Protein AF-A0A2U3PFM0-F1 (afdb_monomer_lite)

Organism: NCBI:txid1841861

Structure (mmCIF, N/CA/C/O backbone):
data_AF-A0A2U3PFM0-F1
#
_entry.id   AF-A0A2U3PFM0-F1
#
loop_
_atom_site.group_PDB
_atom_site.id
_atom_site.type_symbol
_atom_site.label_atom_id
_atom_site.label_alt_id
_atom_site.label_comp_id
_atom_site.label_asym_id
_atom_site.label_entity_id
_atom_site.label_seq_id
_atom_site.pdbx_PDB_ins_code
_atom_site.Cartn_x
_atom_site.Cartn_y
_atom_site.Cartn_z
_atom_site.occupancy
_atom_site.B_iso_or_equiv
_atom_site.auth_seq_id
_atom_site.auth_comp_id
_atom_site.auth_asym_id
_atom_site.auth_atom_id
_atom_site.pdbx_PDB_model_num
ATOM 1 N N . MET A 1 1 ? 4.597 7.453 -6.863 1.00 74.31 1 MET A N 1
ATOM 2 C CA . MET A 1 1 ? 4.413 6.488 -5.748 1.00 74.31 1 MET A CA 1
ATOM 3 C C . MET A 1 1 ? 4.092 7.192 -4.440 1.00 74.31 1 MET A C 1
ATOM 5 O O . MET A 1 1 ? 2.942 7.196 -4.016 1.00 74.31 1 MET A O 1
ATOM 9 N N . THR A 1 2 ? 5.063 7.872 -3.825 1.00 82.25 2 THR A N 1
ATOM 10 C CA . THR A 1 2 ? 4.897 8.563 -2.530 1.00 82.25 2 THR A CA 1
ATOM 11 C C . THR A 1 2 ? 3.803 9.625 -2.530 1.00 82.25 2 THR A C 1
ATOM 13 O O . THR A 1 2 ? 3.043 9.711 -1.571 1.00 82.25 2 THR A O 1
ATOM 16 N N . ARG A 1 3 ? 3.678 10.399 -3.616 1.00 86.69 3 ARG A N 1
ATOM 17 C CA . ARG A 1 3 ? 2.617 11.405 -3.771 1.00 86.69 3 ARG A CA 1
ATOM 18 C C . ARG A 1 3 ? 1.218 10.783 -3.698 1.00 86.69 3 ARG A C 1
ATOM 20 O O . ARG A 1 3 ? 0.453 11.156 -2.822 1.00 86.69 3 ARG A O 1
ATOM 27 N N . HIS A 1 4 ? 0.920 9.801 -4.548 1.00 85.31 4 HIS A N 1
ATOM 28 C CA . HIS A 1 4 ? -0.387 9.133 -4.577 1.00 85.31 4 HIS A CA 1
ATOM 29 C C . HIS A 1 4 ? -0.722 8.437 -3.247 1.00 85.31 4 HIS A C 1
ATOM 31 O O . HIS A 1 4 ? -1.854 8.484 -2.777 1.00 85.31 4 HIS A O 1
ATOM 37 N N . CYS A 1 5 ? 0.277 7.829 -2.597 1.00 87.12 5 CYS A N 1
ATOM 38 C CA . CYS A 1 5 ? 0.111 7.228 -1.270 1.00 87.12 5 CYS A CA 1
ATOM 39 C C . CYS A 1 5 ? -0.263 8.281 -0.213 1.00 87.12 5 CYS A C 1
ATOM 41 O O . CYS A 1 5 ? -1.133 8.050 0.625 1.00 87.12 5 CYS A O 1
ATOM 43 N N . ARG A 1 6 ? 0.363 9.463 -0.273 1.00 90.56 6 ARG A N 1
ATOM 44 C CA . ARG A 1 6 ? 0.062 10.584 0.624 1.00 90.56 6 ARG A CA 1
ATOM 45 C C . ARG A 1 6 ? -1.336 11.141 0.379 1.00 90.56 6 ARG A C 1
ATOM 47 O O . ARG A 1 6 ? -2.074 11.326 1.336 1.00 90.56 6 ARG A O 1
ATOM 54 N N . GLU A 1 7 ? -1.721 11.320 -0.881 1.00 91.62 7 GLU A N 1
ATOM 55 C CA . GLU A 1 7 ? -3.076 11.741 -1.261 1.00 91.62 7 GLU A CA 1
ATOM 56 C C . GLU A 1 7 ? -4.136 10.755 -0.737 1.00 91.62 7 GLU A C 1
ATOM 58 O O . GLU A 1 7 ? -5.183 11.165 -0.239 1.00 91.62 7 GLU A O 1
ATOM 63 N N . ALA A 1 8 ? -3.852 9.447 -0.775 1.00 90.88 8 ALA A N 1
ATOM 64 C CA . ALA A 1 8 ? -4.723 8.444 -0.169 1.00 90.88 8 ALA A CA 1
ATOM 65 C C . ALA A 1 8 ? -4.810 8.612 1.359 1.00 90.88 8 ALA A C 1
ATOM 67 O O . ALA A 1 8 ? -5.915 8.640 1.902 1.00 90.88 8 ALA A O 1
ATOM 68 N N . LEU A 1 9 ? -3.673 8.778 2.047 1.00 92.50 9 LEU A N 1
ATOM 69 C CA . LEU A 1 9 ? -3.625 9.009 3.495 1.00 92.50 9 LEU A CA 1
ATOM 70 C C . LEU A 1 9 ? -4.414 10.259 3.923 1.00 92.50 9 LEU A C 1
ATOM 72 O O . LEU A 1 9 ? -5.107 10.213 4.938 1.00 92.50 9 LEU A O 1
ATOM 76 N N . GLU A 1 10 ? -4.321 11.345 3.157 1.00 92.56 10 GLU A N 1
ATOM 77 C CA . GLU A 1 10 ? -4.955 12.642 3.441 1.00 92.56 10 GLU A CA 1
ATOM 78 C C . GLU A 1 10 ? -6.456 12.679 3.110 1.00 92.56 10 GLU A C 1
ATOM 80 O O . GLU A 1 10 ? -7.150 13.600 3.529 1.00 92.56 10 GLU A O 1
ATOM 85 N N . SER A 1 11 ? -6.977 11.685 2.388 1.00 93.69 11 SER A N 1
ATOM 86 C CA . SER A 1 11 ? -8.405 11.612 2.065 1.00 93.69 11 SER A CA 1
ATOM 87 C C . SER A 1 11 ? -9.281 11.242 3.274 1.00 93.69 11 SER A C 1
ATOM 89 O O . SER A 1 11 ? -8.824 10.604 4.223 1.00 93.69 11 SER A O 1
ATOM 91 N N . ASP A 1 12 ? -10.579 11.543 3.196 1.00 93.75 12 ASP A N 1
ATOM 92 C CA . ASP A 1 12 ? -11.582 11.125 4.195 1.00 93.75 12 ASP A CA 1
ATOM 93 C C . ASP A 1 12 ? -12.084 9.680 3.990 1.00 93.75 12 ASP A C 1
ATOM 95 O O . ASP A 1 12 ? -13.063 9.249 4.602 1.00 93.75 12 ASP A O 1
ATOM 99 N N . ALA A 1 13 ? -11.451 8.911 3.099 1.00 95.38 13 ALA A N 1
ATOM 100 C CA . ALA A 1 13 ? -11.860 7.541 2.816 1.00 95.38 13 ALA A CA 1
ATOM 101 C C . ALA A 1 13 ? -11.580 6.597 4.006 1.00 95.38 13 ALA A C 1
ATOM 103 O O . ALA A 1 13 ? -10.656 6.830 4.786 1.00 95.38 13 ALA A O 1
ATOM 104 N N . PRO A 1 14 ? -12.311 5.479 4.140 1.00 95.56 14 PRO A N 1
ATOM 105 C CA . PRO A 1 14 ? -11.949 4.426 5.085 1.00 95.56 14 PRO A CA 1
ATOM 106 C C . PRO A 1 14 ? -10.544 3.854 4.808 1.00 95.56 14 PRO A C 1
ATOM 108 O O . PRO A 1 14 ? -10.063 3.869 3.674 1.00 95.56 14 PRO A O 1
ATOM 111 N N . ALA A 1 15 ? -9.860 3.355 5.843 1.00 96.56 15 ALA A N 1
ATOM 112 C CA . ALA A 1 15 ? -8.451 2.954 5.745 1.00 96.56 15 ALA A CA 1
ATOM 113 C C . ALA A 1 15 ? -8.183 1.818 4.740 1.00 96.56 15 ALA A C 1
ATOM 115 O O . ALA A 1 15 ? -7.121 1.781 4.120 1.00 96.56 15 ALA A O 1
ATOM 116 N N . ASP A 1 16 ? -9.141 0.916 4.538 1.00 96.69 16 ASP A N 1
ATOM 117 C CA . ASP A 1 16 ? -9.071 -0.144 3.530 1.00 96.69 16 ASP A CA 1
ATOM 118 C C . ASP A 1 16 ? -9.083 0.418 2.106 1.00 96.69 16 ASP A C 1
ATOM 120 O O . ASP A 1 16 ? -8.289 -0.000 1.265 1.00 96.69 16 ASP A O 1
ATOM 124 N N . GLU A 1 17 ? -9.911 1.426 1.852 1.00 96.44 17 GLU A N 1
ATOM 125 C CA . GLU A 1 17 ? -9.946 2.150 0.587 1.00 96.44 17 GLU A CA 1
ATOM 126 C C . GLU A 1 17 ? -8.671 2.979 0.369 1.00 96.44 17 GLU A C 1
ATOM 128 O O . GLU A 1 17 ? -8.114 2.974 -0.733 1.00 96.44 17 GLU A O 1
ATOM 133 N N . LYS A 1 18 ? -8.153 3.638 1.416 1.00 96.75 18 LYS A N 1
ATOM 134 C CA . LYS A 1 18 ? -6.852 4.332 1.360 1.00 96.75 18 LYS A CA 1
ATOM 135 C C . LYS A 1 18 ? -5.730 3.369 0.982 1.00 96.75 18 LYS A C 1
ATOM 137 O O . LYS A 1 18 ? -4.940 3.660 0.083 1.00 96.75 18 LYS A O 1
ATOM 142 N N . LEU A 1 19 ? -5.680 2.211 1.642 1.00 96.31 19 LEU A N 1
ATOM 143 C CA . LEU A 1 19 ? -4.671 1.192 1.389 1.00 96.31 19 LEU A CA 1
ATOM 144 C C . LEU A 1 19 ? -4.795 0.657 -0.038 1.00 96.31 19 LEU A C 1
ATOM 146 O O . LEU A 1 19 ? -3.806 0.634 -0.763 1.00 96.31 19 LEU A O 1
ATOM 150 N N . ARG A 1 20 ? -6.009 0.321 -0.487 1.00 95.62 20 ARG A N 1
ATOM 151 C CA . ARG A 1 20 ? -6.268 -0.130 -1.861 1.00 95.62 20 ARG A CA 1
ATOM 152 C C . ARG A 1 20 ? -5.718 0.850 -2.899 1.00 95.62 20 ARG A C 1
ATOM 154 O O . ARG A 1 20 ? -5.003 0.431 -3.807 1.00 95.62 20 ARG A O 1
ATOM 161 N N . ARG A 1 21 ? -6.000 2.150 -2.739 1.00 93.81 21 ARG A N 1
ATOM 162 C CA . ARG A 1 21 ? -5.494 3.212 -3.628 1.00 93.81 21 ARG A CA 1
ATOM 163 C C . ARG A 1 21 ? -3.973 3.310 -3.599 1.00 93.81 21 ARG A C 1
ATOM 165 O O . ARG A 1 21 ? -3.356 3.422 -4.651 1.00 93.81 21 ARG A O 1
ATOM 172 N N . ALA A 1 22 ? -3.361 3.230 -2.418 1.00 94.06 22 ALA A N 1
ATOM 173 C CA . ALA A 1 22 ? -1.908 3.275 -2.278 1.00 94.06 22 ALA A CA 1
ATOM 174 C C . ALA A 1 22 ? -1.202 2.100 -2.986 1.00 94.06 22 ALA A C 1
ATOM 176 O O . ALA A 1 22 ? -0.130 2.294 -3.565 1.00 94.06 22 ALA A O 1
ATOM 177 N N . LEU A 1 23 ? -1.800 0.902 -2.961 1.00 93.50 23 LEU A N 1
ATOM 178 C CA . LEU A 1 23 ? -1.272 -0.286 -3.645 1.00 93.50 23 LEU A CA 1
ATOM 179 C C . LEU A 1 23 ? -1.478 -0.218 -5.163 1.00 93.50 23 LEU A C 1
ATOM 181 O O . LEU A 1 23 ? -0.556 -0.509 -5.920 1.00 93.50 23 LEU A O 1
ATOM 185 N N . GLN A 1 24 ? -2.649 0.224 -5.626 1.00 90.75 24 GLN A N 1
ATOM 186 C CA . GLN A 1 24 ? -2.895 0.408 -7.060 1.00 90.75 24 GLN A CA 1
ATOM 187 C C . GLN A 1 24 ? -1.991 1.488 -7.659 1.00 90.75 24 GLN A C 1
ATOM 189 O O . GLN A 1 24 ? -1.392 1.269 -8.708 1.00 90.75 24 GLN A O 1
ATOM 194 N N . ALA A 1 25 ? -1.791 2.602 -6.952 1.00 89.38 25 ALA A N 1
ATOM 195 C CA . ALA A 1 25 ? -0.901 3.662 -7.405 1.00 89.38 25 ALA A CA 1
ATOM 196 C C . ALA A 1 25 ? 0.549 3.181 -7.580 1.00 89.38 25 ALA A C 1
ATOM 198 O O . ALA A 1 25 ? 1.215 3.576 -8.531 1.00 89.38 25 ALA A O 1
ATOM 199 N N . PHE A 1 26 ? 1.036 2.293 -6.702 1.00 89.06 26 PHE A N 1
ATOM 200 C CA . PHE A 1 26 ? 2.358 1.672 -6.853 1.00 89.06 26 PHE A CA 1
ATOM 201 C C . PHE A 1 26 ? 2.488 0.969 -8.212 1.00 89.06 26 PHE A C 1
ATOM 203 O O . PHE A 1 26 ? 3.500 1.102 -8.898 1.00 89.06 26 PHE A O 1
ATOM 210 N N . ILE A 1 27 ? 1.450 0.234 -8.602 1.00 90.44 27 ILE A N 1
ATOM 211 C CA . ILE A 1 27 ? 1.403 -0.548 -9.838 1.00 90.44 27 ILE A CA 1
ATOM 212 C C . ILE A 1 27 ? 1.264 0.357 -11.065 1.00 90.44 27 ILE A C 1
ATOM 214 O O . ILE A 1 27 ? 1.938 0.134 -12.068 1.00 90.44 27 ILE A O 1
ATOM 218 N N . GLU A 1 28 ? 0.445 1.404 -10.987 1.00 87.62 28 GLU A N 1
ATOM 219 C CA . GLU A 1 28 ? 0.320 2.418 -12.042 1.00 87.62 28 GLU A CA 1
ATOM 220 C C . GLU A 1 28 ? 1.644 3.143 -12.302 1.00 87.62 28 GLU A C 1
ATOM 222 O O . GLU A 1 28 ? 2.025 3.362 -13.455 1.00 87.62 28 GLU A O 1
ATOM 227 N N . ASP A 1 29 ? 2.384 3.466 -11.241 1.00 85.00 29 ASP A N 1
ATOM 228 C CA . ASP A 1 29 ? 3.708 4.069 -11.363 1.00 85.00 29 ASP A CA 1
ATOM 229 C C . ASP A 1 29 ? 4.698 3.107 -12.040 1.00 85.00 29 ASP A C 1
ATOM 231 O O . ASP A 1 29 ? 5.490 3.537 -12.873 1.00 85.00 29 ASP A O 1
ATOM 235 N N . LEU A 1 30 ? 4.615 1.803 -11.760 1.00 83.75 30 LEU A N 1
ATOM 236 C CA . LEU A 1 30 ? 5.395 0.764 -12.448 1.00 83.75 30 LEU A CA 1
ATOM 237 C C . LEU A 1 30 ? 5.065 0.639 -13.939 1.00 83.75 30 LEU A C 1
ATOM 239 O O . LEU A 1 30 ? 5.957 0.368 -14.740 1.00 83.75 30 LEU A O 1
ATOM 243 N N . ILE A 1 31 ? 3.795 0.820 -14.310 1.00 85.81 31 ILE A N 1
ATOM 244 C CA . ILE A 1 31 ? 3.354 0.831 -15.711 1.00 85.81 31 ILE A CA 1
ATOM 245 C C . ILE A 1 31 ? 3.892 2.076 -16.427 1.00 85.81 31 ILE A C 1
ATOM 247 O O . ILE A 1 31 ? 4.353 1.983 -17.563 1.00 85.81 31 ILE A O 1
ATOM 251 N N . THR A 1 32 ? 3.824 3.231 -15.764 1.00 85.00 32 THR A N 1
ATOM 252 C CA . THR A 1 32 ? 4.195 4.533 -16.343 1.00 85.00 32 THR A CA 1
ATOM 253 C C . THR A 1 32 ? 5.710 4.714 -16.433 1.00 85.00 32 THR A C 1
ATOM 255 O O . THR A 1 32 ? 6.199 5.338 -17.371 1.00 85.00 32 THR A O 1
ATOM 258 N N . HIS A 1 33 ? 6.442 4.141 -15.477 1.00 82.75 33 HIS A N 1
ATOM 259 C CA . HIS A 1 33 ? 7.887 4.268 -15.331 1.00 82.75 33 HIS A CA 1
ATOM 260 C C . HIS A 1 33 ? 8.554 2.887 -15.265 1.00 82.75 33 HIS A C 1
ATOM 262 O O . HIS A 1 33 ? 9.028 2.471 -14.201 1.00 82.75 33 HIS A O 1
ATOM 268 N N . PRO A 1 34 ? 8.610 2.136 -16.378 1.00 74.69 34 PRO A N 1
ATOM 269 C CA . PRO A 1 34 ? 9.226 0.811 -16.400 1.00 74.69 34 PRO A CA 1
ATOM 270 C C . PRO A 1 34 ? 10.711 0.836 -15.997 1.00 74.69 34 PRO A C 1
ATOM 272 O O . PRO A 1 34 ? 11.228 -0.164 -15.513 1.00 74.69 34 PRO A O 1
ATOM 275 N N . GLU A 1 35 ? 11.405 1.969 -16.112 1.00 75.62 35 GLU A N 1
ATOM 276 C CA . GLU A 1 35 ? 12.765 2.173 -15.601 1.00 75.62 35 GLU A CA 1
ATOM 277 C C . GLU A 1 35 ? 12.888 1.985 -14.076 1.00 75.62 35 GLU A C 1
ATOM 279 O O . GLU A 1 35 ? 13.955 1.617 -13.579 1.00 75.62 35 GLU A O 1
ATOM 284 N N . VAL A 1 36 ? 11.795 2.156 -13.323 1.00 73.38 36 VAL A N 1
ATOM 285 C CA . VAL A 1 36 ? 11.754 1.949 -11.865 1.00 73.38 36 VAL A CA 1
ATOM 286 C C . VAL A 1 36 ? 11.960 0.476 -11.500 1.00 73.38 36 VAL A C 1
ATOM 288 O O . VAL A 1 36 ? 12.575 0.172 -10.479 1.00 73.38 36 VAL A O 1
ATOM 291 N N . VAL A 1 37 ? 11.553 -0.449 -12.374 1.00 69.00 37 VAL A N 1
ATOM 292 C CA . VAL A 1 37 ? 11.851 -1.891 -12.273 1.00 69.00 37 VAL A CA 1
ATOM 293 C C . VAL A 1 37 ? 13.362 -2.122 -12.162 1.00 69.00 37 VAL A C 1
ATOM 295 O O . VAL A 1 37 ? 13.811 -2.913 -11.332 1.00 69.00 37 VAL A O 1
ATOM 298 N N . LEU A 1 38 ? 14.144 -1.392 -12.963 1.00 67.31 38 LEU A N 1
ATOM 299 C CA . LEU A 1 38 ? 15.604 -1.480 -12.990 1.00 67.31 38 LEU A CA 1
ATOM 300 C C . LEU A 1 38 ? 16.231 -0.861 -11.727 1.00 67.31 38 LEU A C 1
ATOM 302 O O . LEU A 1 38 ? 17.186 -1.401 -11.166 1.00 67.31 38 LEU A O 1
ATOM 306 N N . LEU A 1 39 ? 15.657 0.242 -11.234 1.00 70.44 39 LEU A N 1
ATOM 307 C CA . LEU A 1 39 ? 16.064 0.859 -9.966 1.00 70.44 39 LEU A CA 1
ATOM 308 C C . LEU A 1 39 ? 15.852 -0.096 -8.779 1.00 70.44 39 LEU A C 1
ATOM 310 O O . LEU A 1 39 ? 16.695 -0.154 -7.885 1.00 70.44 39 LEU A O 1
ATOM 314 N N . PHE A 1 40 ? 14.777 -0.894 -8.774 1.00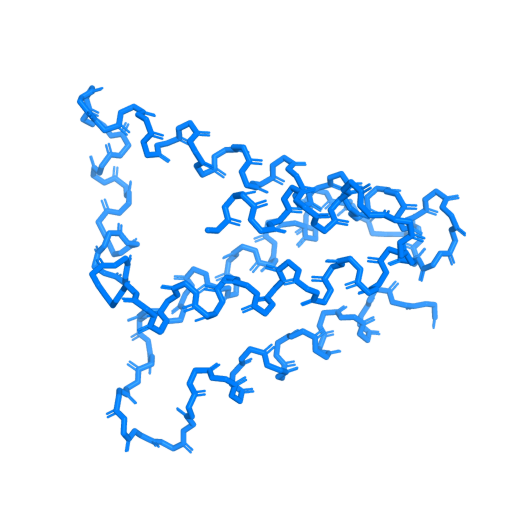 70.75 40 PHE A N 1
ATOM 315 C CA . PHE A 1 40 ? 14.554 -1.890 -7.723 1.00 70.75 40 PHE A CA 1
ATOM 316 C C . PHE A 1 40 ? 15.613 -2.994 -7.716 1.00 70.75 40 PHE A C 1
ATOM 318 O O . PHE A 1 40 ? 16.083 -3.362 -6.632 1.00 70.75 40 PHE A O 1
ATOM 325 N N . SER A 1 41 ? 16.035 -3.486 -8.887 1.00 69.88 41 SER A N 1
ATOM 326 C CA . SER A 1 41 ? 17.100 -4.496 -8.963 1.00 69.88 41 SER A CA 1
ATOM 327 C C . SER A 1 41 ? 18.440 -3.999 -8.418 1.00 69.88 41 SER A C 1
ATOM 329 O O . SER A 1 41 ? 19.173 -4.790 -7.828 1.00 69.88 41 SER A O 1
ATOM 331 N N . GLU A 1 42 ? 18.713 -2.697 -8.540 1.00 75.75 42 GLU A N 1
ATOM 332 C CA . GLU A 1 42 ? 19.966 -2.047 -8.123 1.00 75.75 42 GLU A CA 1
ATOM 333 C C . GLU A 1 42 ? 19.854 -1.309 -6.773 1.00 75.75 42 GLU A C 1
ATOM 335 O O . GLU A 1 42 ? 20.791 -0.644 -6.332 1.00 75.75 42 GLU A O 1
ATOM 340 N N . SER A 1 43 ? 18.717 -1.426 -6.083 1.00 72.62 43 SER A N 1
ATOM 341 C CA . SER A 1 43 ? 18.380 -0.649 -4.875 1.00 72.62 43 SER A CA 1
ATOM 342 C C . SER A 1 43 ? 19.443 -0.687 -3.769 1.00 72.62 43 SER A C 1
ATOM 344 O O . SER A 1 43 ? 19.691 0.327 -3.117 1.00 72.62 43 SER A O 1
ATOM 346 N N . HIS A 1 44 ? 20.114 -1.827 -3.586 1.00 71.19 44 HIS A N 1
ATOM 347 C CA . HIS A 1 44 ? 21.185 -1.981 -2.597 1.00 71.19 44 HIS A CA 1
ATOM 348 C C . HIS A 1 44 ? 22.437 -1.171 -2.960 1.00 71.19 44 HIS A C 1
ATOM 350 O O . HIS A 1 44 ? 23.091 -0.628 -2.073 1.00 71.19 44 HIS A O 1
ATOM 356 N N . TYR A 1 45 ? 22.754 -1.058 -4.251 1.00 73.31 45 TYR A N 1
ATOM 357 C CA . TYR A 1 45 ? 23.872 -0.250 -4.732 1.00 73.31 45 TYR A CA 1
ATOM 358 C C . TYR A 1 45 ? 23.528 1.239 -4.704 1.00 73.31 45 TYR A C 1
ATOM 360 O O . TYR A 1 45 ? 24.354 2.047 -4.285 1.00 73.31 45 TYR A O 1
ATOM 368 N N . LEU A 1 46 ? 22.292 1.602 -5.061 1.00 74.38 46 LEU A N 1
ATOM 369 C CA . LEU A 1 46 ? 21.814 2.987 -5.022 1.00 74.38 46 LEU A CA 1
ATOM 370 C C . LEU A 1 46 ? 21.861 3.578 -3.611 1.00 74.38 46 LEU A C 1
ATOM 372 O O . LEU A 1 46 ? 22.280 4.718 -3.447 1.00 74.38 46 LEU A O 1
ATOM 376 N N . ALA A 1 47 ? 21.508 2.800 -2.584 1.00 76.00 47 ALA A N 1
ATOM 377 C CA . ALA A 1 47 ? 21.535 3.263 -1.196 1.00 76.00 47 ALA A CA 1
ATOM 378 C C . ALA A 1 47 ? 22.939 3.669 -0.700 1.00 76.00 47 ALA A C 1
ATOM 380 O O . ALA A 1 47 ? 23.052 4.421 0.266 1.00 76.00 47 ALA A O 1
ATOM 381 N N . ALA A 1 48 ? 24.005 3.194 -1.352 1.00 79.56 48 ALA A N 1
ATOM 382 C CA . ALA A 1 48 ? 25.385 3.539 -1.018 1.00 79.56 48 ALA A CA 1
ATOM 383 C C . ALA A 1 48 ? 25.907 4.784 -1.764 1.00 79.56 48 ALA A C 1
ATOM 385 O O . ALA A 1 48 ? 26.99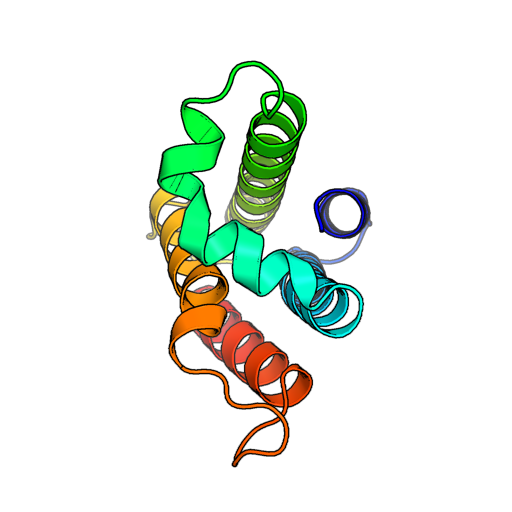8 5.264 -1.455 1.00 79.56 48 ALA A O 1
ATOM 386 N N . ILE A 1 49 ? 25.158 5.309 -2.741 1.00 83.12 49 ILE A N 1
ATOM 387 C CA . ILE A 1 49 ? 25.561 6.450 -3.570 1.00 83.12 49 ILE A CA 1
ATOM 388 C C . ILE A 1 49 ? 25.007 7.740 -2.944 1.00 83.12 49 ILE A C 1
ATOM 390 O O . ILE A 1 49 ? 23.788 7.912 -2.907 1.00 83.12 49 ILE A O 1
ATOM 394 N N . PRO A 1 50 ? 25.851 8.695 -2.506 1.00 83.56 50 PRO A N 1
ATOM 395 C CA . PRO A 1 50 ? 25.383 9.932 -1.874 1.00 83.56 50 PRO A CA 1
ATOM 396 C C . PRO A 1 50 ? 24.406 10.743 -2.736 1.00 83.56 50 PRO A C 1
ATOM 398 O O . PRO A 1 50 ? 23.465 11.332 -2.221 1.00 83.56 50 PRO A O 1
ATOM 401 N N . GLN A 1 51 ? 24.597 10.740 -4.057 1.00 83.94 51 GLN A N 1
ATOM 402 C CA . GLN A 1 51 ? 23.751 11.443 -5.026 1.00 83.94 51 GLN A CA 1
ATOM 403 C C . GLN A 1 51 ? 22.358 10.812 -5.192 1.00 83.94 51 GLN A C 1
ATOM 405 O O . GLN A 1 51 ? 21.476 11.438 -5.770 1.00 83.94 51 GLN A O 1
ATOM 410 N N . ALA A 1 52 ? 22.149 9.587 -4.703 1.00 81.44 52 ALA A N 1
ATOM 411 C CA . ALA A 1 52 ? 20.856 8.908 -4.714 1.00 81.44 52 ALA A CA 1
ATOM 412 C C . ALA A 1 52 ? 20.065 9.120 -3.407 1.00 81.44 52 ALA A C 1
ATOM 414 O O . ALA A 1 52 ? 19.040 8.464 -3.202 1.00 81.44 52 ALA A O 1
ATOM 415 N N . SER A 1 53 ? 20.508 10.033 -2.528 1.00 84.25 53 SER A N 1
ATOM 416 C CA . SER A 1 53 ? 19.852 10.331 -1.246 1.00 84.25 53 SER A CA 1
ATOM 417 C C . SER A 1 53 ? 18.360 10.605 -1.400 1.00 84.25 53 SER A C 1
ATOM 419 O O . SER A 1 53 ? 17.558 10.090 -0.626 1.00 84.25 53 SER A O 1
ATOM 421 N N . ASP A 1 54 ? 17.976 11.341 -2.442 1.00 85.31 54 ASP A N 1
ATOM 422 C CA . ASP A 1 54 ? 16.588 11.736 -2.674 1.00 85.31 54 ASP A CA 1
ATOM 423 C C . ASP A 1 54 ? 15.693 10.529 -2.987 1.00 85.31 54 ASP A C 1
ATOM 425 O O . ASP A 1 54 ? 14.542 10.475 -2.551 1.00 85.31 54 ASP A O 1
ATOM 429 N N . ILE A 1 55 ? 16.232 9.516 -3.676 1.00 82.00 55 ILE A N 1
ATOM 430 C CA . ILE A 1 55 ? 15.526 8.261 -3.972 1.00 82.00 55 ILE A CA 1
ATOM 431 C C . ILE A 1 55 ? 15.267 7.500 -2.670 1.00 82.00 55 ILE A C 1
ATOM 433 O O . ILE A 1 55 ? 14.144 7.054 -2.425 1.00 82.00 55 ILE A O 1
ATOM 437 N N . VAL A 1 56 ? 16.287 7.391 -1.814 1.00 82.94 56 VAL A N 1
ATOM 438 C CA . VAL A 1 56 ? 16.187 6.717 -0.511 1.00 82.94 56 VAL A CA 1
ATOM 439 C C . VAL A 1 56 ? 15.192 7.440 0.395 1.00 82.94 56 VAL A C 1
ATOM 441 O O . VAL A 1 56 ? 14.308 6.805 0.968 1.00 82.94 56 VAL A O 1
ATOM 444 N N . THR A 1 57 ? 15.279 8.769 0.488 1.00 87.94 57 THR A N 1
ATOM 445 C CA . THR 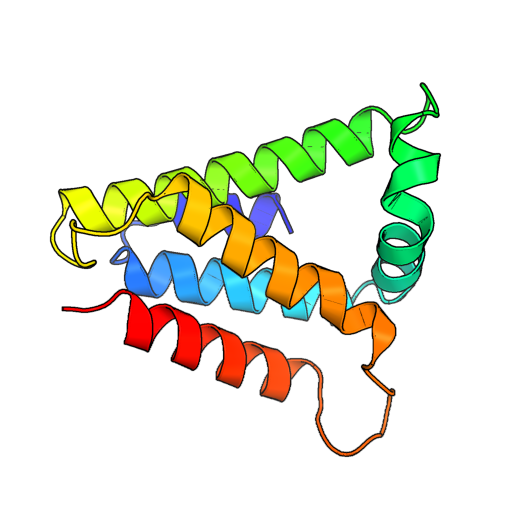A 1 57 ? 14.345 9.588 1.272 1.00 87.94 57 THR A CA 1
ATOM 446 C C . THR A 1 57 ? 12.914 9.458 0.759 1.00 87.94 57 THR A C 1
ATOM 448 O O . THR A 1 57 ? 11.982 9.331 1.554 1.00 87.94 57 THR A O 1
ATOM 451 N N . ASN A 1 58 ? 12.713 9.443 -0.559 1.00 87.50 58 ASN A N 1
ATOM 452 C CA . ASN A 1 58 ? 11.387 9.271 -1.141 1.00 87.50 58 ASN A CA 1
ATOM 453 C C . ASN A 1 58 ? 10.803 7.871 -0.869 1.00 87.50 58 ASN A C 1
ATOM 455 O O . ASN A 1 58 ? 9.606 7.759 -0.594 1.00 87.50 58 ASN A O 1
ATOM 459 N N . ALA A 1 59 ? 11.629 6.821 -0.906 1.00 84.69 59 ALA A N 1
ATOM 460 C CA . ALA A 1 59 ? 11.218 5.457 -0.569 1.00 84.69 59 ALA A CA 1
ATOM 461 C C . ALA A 1 59 ? 10.868 5.306 0.923 1.00 84.69 59 ALA A C 1
ATOM 463 O O . ALA A 1 59 ? 9.845 4.709 1.260 1.00 84.69 59 ALA A O 1
ATOM 464 N N . ASP A 1 60 ? 11.664 5.901 1.817 1.00 89.19 60 ASP A N 1
ATOM 465 C CA . ASP A 1 60 ? 11.375 5.948 3.257 1.00 89.19 60 ASP A CA 1
ATOM 466 C C . ASP A 1 60 ? 10.058 6.689 3.541 1.00 89.19 60 ASP A C 1
ATOM 468 O O . ASP A 1 60 ? 9.217 6.212 4.306 1.00 89.19 60 ASP A O 1
ATOM 472 N N . ALA A 1 61 ? 9.821 7.813 2.857 1.00 91.88 61 ALA A N 1
ATOM 473 C CA . ALA A 1 61 ? 8.561 8.539 2.955 1.00 91.88 61 ALA A CA 1
ATOM 474 C C . ALA A 1 61 ? 7.363 7.684 2.505 1.00 91.88 61 ALA A C 1
ATOM 476 O O . ALA A 1 61 ? 6.343 7.685 3.189 1.00 91.88 61 ALA A O 1
ATOM 477 N N . TYR A 1 62 ? 7.486 6.914 1.416 1.00 90.94 62 TYR A N 1
ATOM 478 C CA . TYR A 1 62 ? 6.433 5.986 0.984 1.00 90.94 62 TYR A CA 1
ATOM 479 C C . TYR A 1 62 ? 6.126 4.931 2.054 1.00 90.94 62 TYR A C 1
ATOM 481 O O . TYR A 1 62 ? 4.961 4.739 2.404 1.00 90.94 62 TYR A O 1
ATOM 489 N N . GLY A 1 63 ? 7.161 4.291 2.613 1.00 93.44 63 GLY A N 1
ATOM 490 C CA . GLY A 1 63 ? 7.003 3.290 3.673 1.00 93.44 63 GLY A CA 1
ATOM 491 C C . GLY A 1 63 ? 6.329 3.858 4.925 1.00 93.44 63 GLY A C 1
ATOM 492 O O . GLY A 1 63 ? 5.412 3.242 5.466 1.00 93.44 63 GLY A O 1
ATOM 493 N N . LYS A 1 64 ? 6.714 5.070 5.345 1.00 95.69 64 LYS A N 1
ATOM 494 C CA . LYS A 1 64 ? 6.086 5.783 6.471 1.00 95.69 64 LYS A CA 1
ATOM 495 C C . LYS A 1 64 ? 4.620 6.118 6.210 1.00 95.69 64 LYS A C 1
ATOM 497 O O . LYS A 1 64 ? 3.792 5.954 7.101 1.00 95.69 64 LYS A O 1
ATOM 502 N N . THR A 1 65 ? 4.281 6.565 5.001 1.00 95.81 65 THR A N 1
ATOM 503 C CA . THR A 1 65 ? 2.887 6.836 4.628 1.00 95.81 65 THR A CA 1
ATOM 504 C C . THR A 1 65 ? 2.051 5.557 4.637 1.00 95.81 65 THR A C 1
ATOM 506 O O . THR A 1 65 ? 0.950 5.557 5.180 1.00 95.81 65 THR A O 1
ATOM 509 N N . LEU A 1 66 ? 2.584 4.454 4.105 1.00 96.38 66 LEU A N 1
ATOM 510 C CA . LEU A 1 66 ? 1.904 3.160 4.111 1.00 96.38 66 LEU A CA 1
ATOM 511 C C . LEU A 1 66 ? 1.672 2.643 5.539 1.00 96.38 66 LEU A C 1
ATOM 513 O O . LEU A 1 66 ? 0.572 2.195 5.858 1.00 96.38 66 LEU A O 1
ATOM 517 N N . LEU A 1 67 ? 2.682 2.759 6.408 1.00 98.06 67 LEU A N 1
ATOM 518 C CA . LEU A 1 67 ? 2.573 2.423 7.828 1.00 98.06 67 LEU A CA 1
ATOM 519 C C . LEU A 1 67 ? 1.447 3.217 8.505 1.00 98.06 67 LEU A C 1
ATOM 521 O O . LEU A 1 67 ? 0.603 2.624 9.169 1.00 98.06 67 LEU A O 1
ATOM 525 N N . ALA A 1 68 ? 1.380 4.529 8.267 1.00 98.00 68 ALA A N 1
ATOM 526 C CA . ALA A 1 68 ? 0.349 5.383 8.848 1.00 98.00 68 ALA A CA 1
ATOM 527 C C . ALA A 1 68 ? -1.075 4.984 8.412 1.00 98.00 68 ALA A C 1
ATOM 529 O O . ALA A 1 68 ? -1.998 5.032 9.222 1.00 98.00 68 ALA A O 1
ATOM 530 N N . ILE A 1 69 ? -1.271 4.556 7.157 1.00 98.00 69 ILE A N 1
ATOM 531 C CA . ILE A 1 69 ? -2.573 4.045 6.687 1.00 98.00 69 ILE A CA 1
ATOM 532 C C . ILE A 1 69 ? -2.968 2.779 7.462 1.00 98.00 69 ILE A C 1
ATOM 534 O O . ILE A 1 69 ? -4.116 2.647 7.890 1.00 98.00 69 ILE A O 1
ATOM 538 N N . ILE A 1 70 ? -2.022 1.855 7.662 1.00 98.19 70 ILE A N 1
ATOM 539 C CA . ILE A 1 70 ? -2.256 0.604 8.399 1.00 98.19 70 ILE A CA 1
ATOM 540 C C . ILE A 1 70 ? -2.605 0.906 9.861 1.00 98.19 70 ILE A C 1
ATOM 542 O O . ILE A 1 70 ? -3.595 0.391 10.377 1.00 98.19 70 ILE A O 1
ATOM 546 N N . GLU A 1 71 ? -1.850 1.791 10.512 1.00 98.19 71 GLU A N 1
ATOM 547 C CA . GLU A 1 71 ? -2.109 2.225 11.889 1.00 98.19 71 GLU A CA 1
ATOM 548 C C . GLU A 1 71 ? 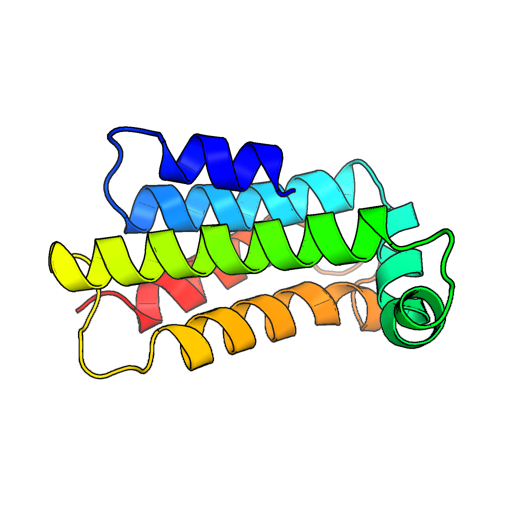-3.486 2.895 12.030 1.00 98.19 71 GLU A C 1
ATOM 550 O O . GLU A 1 71 ? -4.236 2.562 12.949 1.00 98.19 71 GLU A O 1
ATOM 555 N N . GLN A 1 72 ? -3.878 3.772 11.093 1.00 97.56 72 GLN A N 1
ATOM 556 C CA . GLN A 1 72 ? -5.221 4.372 11.072 1.00 97.56 72 GLN A CA 1
ATOM 557 C C . GLN A 1 72 ? -6.324 3.313 10.965 1.00 97.56 72 GLN A C 1
ATOM 559 O O . GLN A 1 72 ? -7.354 3.420 11.636 1.00 97.56 72 GLN A O 1
ATOM 564 N N . GLY A 1 73 ? -6.130 2.288 10.135 1.00 97.69 73 GLY A N 1
ATOM 565 C CA . GLY A 1 73 ? -7.107 1.213 9.985 1.00 97.69 73 GLY A CA 1
ATOM 566 C C . GLY A 1 73 ? -7.252 0.350 11.235 1.00 97.69 73 GLY A C 1
ATOM 567 O O . GLY A 1 73 ? -8.369 -0.026 11.578 1.00 97.69 73 GLY A O 1
ATOM 568 N N . ILE A 1 74 ? -6.163 0.116 11.968 1.00 97.88 74 ILE A N 1
ATOM 569 C CA . ILE A 1 74 ? -6.200 -0.589 13.258 1.00 97.88 74 ILE A CA 1
ATOM 570 C C . ILE A 1 74 ? -6.924 0.253 14.315 1.00 97.88 74 ILE A C 1
ATOM 572 O O . ILE A 1 74 ? -7.821 -0.243 14.992 1.00 97.88 74 ILE A O 1
ATOM 576 N N . VAL A 1 75 ? -6.583 1.542 14.432 1.00 97.06 75 VAL A N 1
ATOM 577 C CA . VAL A 1 75 ? -7.205 2.460 15.406 1.00 97.06 75 VAL A CA 1
ATOM 578 C C . VAL A 1 75 ? -8.704 2.634 15.146 1.00 97.06 75 VAL A C 1
ATOM 580 O O . VAL A 1 75 ? -9.489 2.697 16.089 1.00 97.06 75 VAL A O 1
ATOM 583 N N . SER A 1 76 ? -9.114 2.694 13.878 1.00 96.44 76 SER A N 1
ATOM 584 C CA . SER A 1 76 ? -10.526 2.820 13.487 1.00 96.44 76 SER A CA 1
ATOM 585 C C . SER A 1 76 ? -11.306 1.499 13.514 1.00 96.44 76 SER A C 1
ATOM 587 O O . SER A 1 76 ? -12.518 1.514 13.315 1.00 96.44 76 SER A O 1
ATOM 589 N N . GLY A 1 77 ? -10.640 0.364 13.752 1.00 96.94 77 GLY A N 1
ATOM 590 C CA . GLY A 1 77 ? -11.257 -0.966 13.746 1.00 96.94 77 GLY A CA 1
ATOM 591 C C . GLY A 1 77 ? -11.587 -1.515 12.352 1.00 96.94 77 GLY A C 1
ATOM 592 O O . GLY A 1 77 ? -12.234 -2.553 12.246 1.00 96.94 77 GLY A O 1
ATOM 593 N N . VAL A 1 78 ? -11.146 -0.843 11.283 1.00 97.69 78 VAL A N 1
ATOM 594 C CA . VAL A 1 78 ? -11.267 -1.327 9.895 1.00 97.69 78 VAL A CA 1
ATOM 595 C C . VAL A 1 78 ? -10.330 -2.512 9.642 1.00 97.69 78 VAL A C 1
ATOM 597 O O . VAL A 1 78 ? -10.649 -3.383 8.831 1.00 97.69 78 VAL A O 1
ATOM 600 N N . PHE A 1 79 ? -9.190 -2.559 10.337 1.00 98.31 79 PHE A N 1
ATOM 601 C CA . PHE A 1 79 ? -8.245 -3.673 10.304 1.00 98.31 79 PHE A CA 1
ATOM 602 C C . PHE A 1 79 ? -8.146 -4.372 11.663 1.00 98.31 79 PHE A C 1
ATOM 604 O O . PHE A 1 79 ? -8.284 -3.744 12.715 1.00 98.31 79 PHE A O 1
ATOM 611 N N . ARG A 1 80 ? -7.858 -5.675 11.633 1.00 97.69 80 ARG A N 1
ATOM 612 C CA . ARG A 1 80 ? -7.524 -6.488 12.810 1.00 97.69 80 ARG A CA 1
ATOM 613 C C . ARG A 1 80 ? -6.305 -5.923 13.547 1.00 97.69 80 ARG A C 1
ATOM 615 O O . ARG A 1 80 ? -5.390 -5.387 12.927 1.00 97.69 80 ARG A O 1
ATOM 622 N N . ASN A 1 81 ? -6.281 -6.060 14.869 1.00 96.88 81 ASN A N 1
ATOM 623 C CA . ASN A 1 81 ? -5.306 -5.403 15.750 1.00 96.88 81 ASN A CA 1
ATOM 624 C C . ASN A 1 81 ? -4.257 -6.350 16.364 1.00 96.88 81 ASN A C 1
ATOM 626 O O . ASN A 1 81 ? -3.508 -5.947 17.250 1.00 96.88 81 ASN A O 1
ATOM 630 N N . ASP A 1 82 ? -4.205 -7.602 15.916 1.00 97.69 82 ASP A N 1
ATOM 631 C CA . ASP A 1 82 ? -3.300 -8.646 16.409 1.00 97.69 82 ASP A CA 1
ATOM 632 C C . ASP A 1 82 ? -2.037 -8.824 15.546 1.00 97.69 82 ASP A C 1
ATOM 634 O O . ASP A 1 82 ? -1.209 -9.691 15.823 1.00 97.69 82 ASP A O 1
ATOM 638 N N . LEU A 1 83 ? -1.870 -8.002 14.507 1.00 95.62 83 LEU A N 1
ATOM 639 C CA . LEU A 1 83 ? -0.692 -7.985 13.641 1.00 95.62 83 LEU A CA 1
ATOM 640 C C . LEU A 1 83 ? 0.189 -6.768 13.945 1.00 95.62 83 LEU A C 1
ATOM 642 O O . LEU A 1 83 ? -0.316 -5.670 14.169 1.00 95.62 83 LEU A O 1
ATOM 646 N N . ASP A 1 84 ? 1.511 -6.944 13.883 1.00 97.56 84 ASP A N 1
ATOM 647 C CA . ASP A 1 84 ? 2.458 -5.826 13.951 1.00 97.56 84 ASP A CA 1
ATOM 648 C C . ASP A 1 84 ? 2.352 -4.975 12.661 1.00 97.56 84 ASP A C 1
ATOM 650 O O . ASP A 1 84 ? 2.663 -5.481 11.572 1.00 97.56 84 ASP A O 1
ATOM 654 N N . PRO A 1 85 ? 1.962 -3.684 12.748 1.00 97.62 85 PRO A N 1
ATOM 655 C CA . PRO A 1 85 ? 1.784 -2.817 11.579 1.00 97.62 85 PRO A CA 1
ATOM 656 C C . PRO A 1 85 ? 3.051 -2.678 10.730 1.00 97.62 85 PRO A C 1
ATOM 658 O O . PRO A 1 85 ? 2.989 -2.586 9.500 1.00 97.62 85 PRO A O 1
ATOM 661 N N . ARG A 1 86 ? 4.223 -2.695 11.373 1.00 97.38 86 ARG A N 1
ATOM 662 C CA . ARG A 1 86 ? 5.516 -2.583 10.702 1.00 97.38 86 ARG A CA 1
ATOM 663 C C . ARG A 1 86 ? 5.835 -3.851 9.924 1.00 97.38 86 ARG A C 1
ATOM 665 O O . ARG A 1 86 ? 6.332 -3.750 8.804 1.00 97.38 86 ARG A O 1
ATOM 672 N N . LEU A 1 87 ? 5.540 -5.031 10.471 1.00 98.06 87 LEU A N 1
ATOM 673 C CA . LEU A 1 87 ? 5.722 -6.289 9.739 1.00 98.06 87 LEU A CA 1
ATOM 674 C C . LEU A 1 87 ? 4.772 -6.388 8.543 1.00 98.06 87 LEU A C 1
ATOM 676 O O . LEU A 1 87 ? 5.201 -6.809 7.469 1.00 98.06 87 LEU A O 1
ATOM 680 N N . VAL A 1 88 ? 3.522 -5.941 8.692 1.00 97.62 88 VAL A N 1
ATOM 681 C CA . VAL A 1 88 ? 2.562 -5.856 7.578 1.00 97.62 88 VAL A CA 1
ATOM 682 C C . VAL A 1 88 ? 3.101 -4.948 6.472 1.00 97.62 88 VAL A C 1
ATOM 684 O O . VAL A 1 88 ? 3.173 -5.359 5.314 1.00 97.62 88 VAL A O 1
ATOM 687 N N . MET A 1 89 ? 3.536 -3.736 6.824 1.00 97.06 89 MET A N 1
ATOM 688 C CA . MET A 1 89 ? 4.106 -2.770 5.882 1.00 97.06 89 MET A CA 1
ATOM 689 C C . MET A 1 89 ? 5.335 -3.337 5.152 1.00 97.06 89 MET A C 1
ATOM 691 O O . MET A 1 89 ? 5.402 -3.262 3.925 1.00 97.06 89 MET A O 1
ATOM 695 N N . LEU A 1 90 ? 6.260 -3.991 5.864 1.00 95.94 90 LEU A N 1
ATOM 696 C CA . LEU A 1 90 ? 7.415 -4.661 5.253 1.00 95.94 90 LEU A CA 1
ATOM 697 C C . LEU A 1 90 ? 7.005 -5.809 4.318 1.00 95.94 90 LEU A C 1
ATOM 699 O O . LEU A 1 90 ? 7.595 -5.960 3.248 1.00 95.94 90 LEU A O 1
ATOM 703 N N . GLY A 1 91 ? 5.991 -6.597 4.684 1.00 96.88 91 GLY A N 1
ATOM 704 C CA . GLY A 1 91 ? 5.461 -7.675 3.847 1.00 96.88 91 GLY A CA 1
ATOM 705 C C . GLY A 1 91 ? 4.851 -7.162 2.541 1.00 96.88 91 GLY A C 1
ATOM 706 O O . GLY A 1 91 ? 5.137 -7.700 1.470 1.00 96.88 91 GLY A O 1
ATOM 707 N N . ILE A 1 92 ? 4.076 -6.076 2.614 1.00 95.69 92 ILE A N 1
ATOM 708 C CA . ILE A 1 92 ? 3.513 -5.399 1.439 1.00 95.69 92 ILE A CA 1
ATOM 709 C C . ILE A 1 92 ? 4.635 -4.882 0.534 1.00 95.69 92 ILE A C 1
ATOM 711 O O . ILE A 1 92 ? 4.611 -5.145 -0.670 1.00 95.69 92 ILE A O 1
ATOM 715 N N . LEU A 1 93 ? 5.632 -4.189 1.098 1.00 91.69 93 LEU A N 1
ATOM 716 C CA . LEU A 1 93 ? 6.782 -3.697 0.336 1.00 91.69 93 LEU A CA 1
ATOM 717 C C . LEU A 1 93 ? 7.550 -4.842 -0.325 1.00 91.69 93 LEU A C 1
ATOM 719 O O . LEU A 1 93 ? 7.892 -4.739 -1.496 1.00 91.69 93 LEU A O 1
ATOM 723 N N . GLY A 1 94 ? 7.791 -5.947 0.384 1.00 91.25 94 GLY A N 1
ATOM 724 C CA . GLY A 1 94 ? 8.472 -7.119 -0.167 1.00 91.25 94 GLY A CA 1
ATOM 725 C C . GLY A 1 94 ? 7.729 -7.720 -1.361 1.00 91.25 94 GLY A C 1
ATOM 726 O O . GLY A 1 94 ? 8.332 -7.957 -2.406 1.00 91.25 94 GLY A O 1
ATOM 727 N N . MET A 1 95 ? 6.412 -7.900 -1.233 1.00 92.12 95 MET A N 1
ATOM 728 C CA . MET A 1 95 ? 5.548 -8.411 -2.301 1.00 92.12 95 MET A CA 1
ATOM 729 C C . MET A 1 95 ? 5.639 -7.560 -3.573 1.00 92.12 95 MET A C 1
ATOM 731 O O . MET A 1 95 ? 5.819 -8.091 -4.668 1.00 92.12 95 MET A O 1
ATOM 735 N N . HIS A 1 96 ? 5.554 -6.241 -3.418 1.00 89.44 96 HIS A N 1
ATOM 736 C CA . HIS A 1 96 ? 5.549 -5.289 -4.522 1.00 89.44 96 HIS A CA 1
ATOM 737 C C . HIS A 1 96 ? 6.943 -5.096 -5.130 1.00 89.44 96 HIS A C 1
ATOM 739 O O . HIS A 1 96 ? 7.117 -5.155 -6.348 1.00 89.44 96 HIS A O 1
ATOM 745 N N . ASN A 1 97 ? 7.964 -4.957 -4.285 1.00 86.69 97 ASN A N 1
ATOM 746 C CA . ASN A 1 97 ? 9.342 -4.799 -4.729 1.00 86.69 97 ASN A CA 1
ATOM 747 C C . ASN A 1 97 ? 9.847 -6.039 -5.460 1.00 86.69 97 ASN A C 1
ATOM 749 O O . ASN A 1 97 ? 10.746 -5.905 -6.276 1.00 86.69 97 ASN A O 1
ATOM 753 N N . TRP A 1 98 ? 9.303 -7.235 -5.220 1.00 90.12 98 TRP A N 1
ATOM 754 C CA . TRP A 1 98 ? 9.750 -8.445 -5.913 1.00 90.12 98 TRP A CA 1
ATOM 755 C C . TRP A 1 98 ? 9.180 -8.603 -7.330 1.00 90.12 98 TRP A C 1
ATOM 757 O O . TRP A 1 98 ? 9.707 -9.410 -8.093 1.00 90.12 98 TRP A O 1
ATOM 767 N N . ILE A 1 99 ? 8.157 -7.825 -7.716 1.00 89.62 99 ILE A N 1
ATOM 768 C CA . ILE A 1 99 ? 7.495 -7.909 -9.036 1.00 89.62 99 ILE A CA 1
ATOM 769 C C . ILE A 1 99 ? 8.513 -7.853 -10.183 1.00 89.62 99 ILE A C 1
ATOM 771 O O . ILE A 1 99 ? 8.439 -8.655 -11.113 1.00 89.62 99 ILE A O 1
ATOM 775 N N . HIS A 1 100 ? 9.522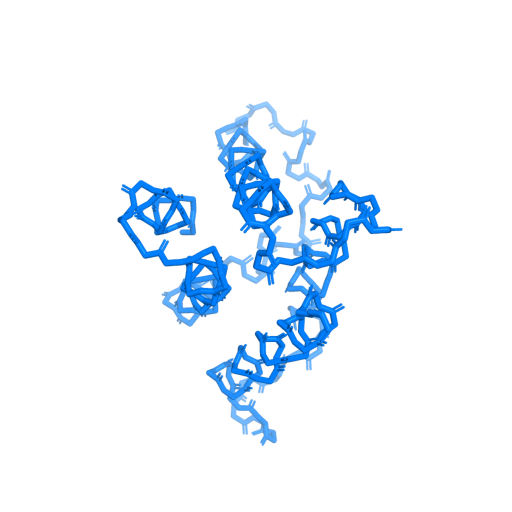 -6.979 -10.079 1.00 84.31 100 HIS A N 1
ATOM 776 C CA . HIS A 1 100 ? 10.553 -6.807 -11.108 1.00 84.31 100 HIS A CA 1
ATOM 777 C C . HIS A 1 100 ? 11.328 -8.086 -11.461 1.00 84.31 100 HIS A C 1
ATOM 779 O O . HIS A 1 100 ? 11.890 -8.176 -12.548 1.00 84.31 100 HIS A O 1
ATOM 785 N N . ARG A 1 101 ? 11.398 -9.068 -10.552 1.00 86.25 101 ARG A N 1
ATOM 786 C CA . ARG A 1 101 ? 12.184 -10.296 -10.752 1.00 86.25 101 ARG A CA 1
ATOM 787 C C . ARG A 1 101 ? 11.483 -11.338 -11.610 1.00 86.25 101 ARG A C 1
ATOM 789 O O . ARG A 1 101 ? 12.166 -12.185 -12.177 1.00 86.25 101 ARG A O 1
ATOM 796 N N . TRP A 1 102 ? 10.155 -11.326 -11.655 1.00 90.25 102 TRP A N 1
ATOM 797 C CA . TRP A 1 102 ? 9.366 -12.394 -12.277 1.00 90.25 102 TRP A CA 1
ATOM 798 C C . TRP A 1 102 ? 8.304 -11.890 -13.254 1.00 90.25 102 TRP A C 1
ATOM 800 O O . TRP A 1 102 ? 7.781 -12.689 -14.031 1.00 90.25 102 TRP A O 1
ATOM 810 N N . TYR A 1 103 ? 7.973 -10.597 -13.242 1.00 89.50 103 TYR A N 1
ATOM 811 C CA . TYR A 1 103 ? 7.050 -10.023 -14.212 1.00 89.50 103 TYR A CA 1
ATOM 812 C C . TYR A 1 103 ? 7.645 -10.057 -15.625 1.00 89.50 103 TYR A C 1
ATOM 814 O O . TYR A 1 103 ? 8.785 -9.653 -15.850 1.00 89.50 103 TYR A O 1
ATOM 822 N N . VAL A 1 104 ? 6.840 -10.512 -16.584 1.00 88.31 104 VAL A N 1
ATOM 823 C CA . VAL A 1 104 ? 7.193 -10.562 -18.005 1.00 88.31 104 VAL A CA 1
ATOM 824 C C . VAL A 1 104 ? 6.173 -9.726 -18.783 1.00 88.31 104 VAL A C 1
ATOM 826 O O . VAL A 1 104 ? 5.000 -10.111 -18.826 1.00 88.31 104 VAL A O 1
ATOM 829 N N . PRO A 1 105 ? 6.579 -8.606 -19.414 1.00 87.94 105 PRO A N 1
ATOM 830 C CA . PRO A 1 105 ? 5.696 -7.820 -20.271 1.00 87.94 105 PRO A CA 1
ATOM 831 C C . PRO A 1 105 ? 5.075 -8.667 -21.390 1.00 87.94 105 PRO A C 1
ATOM 833 O O . PRO A 1 105 ? 5.778 -9.406 -22.077 1.00 87.94 105 PRO A O 1
ATOM 836 N N . GLY A 1 106 ? 3.753 -8.574 -21.566 1.00 89.44 106 GLY A N 1
ATOM 837 C CA . GLY A 1 106 ? 3.007 -9.398 -22.530 1.00 89.44 106 GLY A CA 1
ATOM 838 C C . GLY A 1 106 ? 2.858 -10.874 -22.130 1.00 89.44 106 GLY A C 1
ATOM 839 O O . GLY A 1 106 ? 2.425 -11.686 -22.944 1.00 89.44 106 GLY A O 1
ATOM 840 N N . GLY A 1 107 ? 3.236 -11.231 -20.898 1.00 92.25 107 GLY A N 1
ATOM 841 C CA . GLY A 1 107 ? 3.068 -12.568 -20.341 1.00 92.25 107 GLY A CA 1
ATOM 842 C C . GLY A 1 107 ? 1.633 -12.871 -19.898 1.00 92.25 107 GLY A C 1
ATOM 843 O O . GLY A 1 107 ? 0.671 -12.230 -20.311 1.00 92.25 107 GLY A O 1
ATOM 844 N N . ARG A 1 108 ? 1.493 -13.873 -19.020 1.00 94.88 108 ARG A N 1
ATOM 845 C CA . ARG A 1 108 ? 0.190 -14.389 -18.559 1.00 94.88 108 ARG A CA 1
ATOM 846 C C . ARG A 1 108 ? -0.674 -13.349 -17.839 1.00 94.88 108 ARG A C 1
ATOM 848 O O . ARG A 1 108 ? -1.893 -13.436 -17.931 1.00 94.88 108 ARG A O 1
ATOM 855 N N . ASN A 1 109 ? -0.057 -12.443 -17.086 1.00 95.06 109 ASN A N 1
ATOM 856 C CA . ASN A 1 109 ? -0.751 -11.454 -16.268 1.00 95.06 109 ASN A CA 1
ATOM 857 C C . ASN A 1 109 ? -0.192 -10.060 -16.538 1.00 95.06 109 ASN A C 1
ATOM 859 O O . ASN A 1 109 ? 1.024 -9.874 -16.612 1.00 95.06 109 ASN A O 1
ATOM 863 N N . SER A 1 110 ? -1.088 -9.089 -16.651 1.00 93.31 110 SER A N 1
ATOM 864 C CA . SER A 1 110 ? -0.767 -7.665 -16.687 1.00 93.31 110 SER A CA 1
ATOM 865 C C . SER A 1 110 ? -0.399 -7.141 -15.295 1.00 93.31 110 SER A C 1
ATOM 867 O O . SER A 1 110 ? -0.784 -7.714 -14.274 1.00 93.31 110 SER A O 1
ATOM 869 N N . LEU A 1 111 ? 0.322 -6.016 -15.242 1.00 91.88 111 LEU A N 1
ATOM 870 C CA . LEU A 1 111 ? 0.619 -5.329 -13.979 1.00 91.88 111 LEU A CA 1
ATOM 871 C C . LEU A 1 111 ? -0.658 -4.936 -13.228 1.00 91.88 111 LEU A C 1
ATOM 873 O O . LEU A 1 111 ? -0.716 -5.126 -12.019 1.00 91.88 111 LEU A O 1
ATOM 877 N N . THR A 1 112 ? -1.692 -4.470 -13.934 1.00 93.00 112 THR A N 1
ATOM 878 C CA . THR A 1 112 ? -2.994 -4.137 -13.339 1.00 93.00 112 THR A CA 1
ATOM 879 C C . THR A 1 112 ? -3.621 -5.340 -12.637 1.00 93.00 112 THR A C 1
ATOM 881 O O . THR A 1 112 ? -3.974 -5.239 -11.466 1.00 93.00 112 THR A O 1
ATOM 884 N N . GLU A 1 113 ? -3.677 -6.503 -13.298 1.00 95.00 113 GLU A N 1
ATOM 885 C CA . GLU A 1 113 ? -4.204 -7.732 -12.684 1.00 95.00 113 GLU A CA 1
ATOM 886 C C . GLU A 1 113 ? -3.386 -8.159 -11.460 1.00 95.00 113 GLU A C 1
ATOM 888 O O . GLU A 1 113 ? -3.954 -8.562 -10.446 1.00 95.00 113 GLU A O 1
ATOM 893 N N . ILE A 1 114 ? -2.055 -8.052 -11.529 1.00 93.81 114 ILE A N 1
ATOM 894 C CA . ILE A 1 114 ? -1.168 -8.333 -10.391 1.00 93.81 114 ILE A CA 1
ATOM 895 C C . ILE A 1 114 ? -1.503 -7.404 -9.216 1.00 93.81 114 ILE A C 1
ATOM 897 O O . ILE A 1 114 ? -1.645 -7.871 -8.086 1.00 93.81 114 ILE A O 1
ATOM 901 N N . GLY A 1 115 ? -1.661 -6.106 -9.486 1.00 93.00 115 GLY A N 1
ATOM 902 C CA . GLY A 1 115 ? -2.004 -5.098 -8.488 1.00 93.00 115 GLY A CA 1
ATOM 903 C C . GLY A 1 115 ? -3.333 -5.357 -7.796 1.00 93.00 115 GLY A C 1
ATOM 904 O O . GLY A 1 115 ? -3.404 -5.323 -6.567 1.00 93.00 115 GLY A O 1
ATOM 905 N N . ASP A 1 116 ? -4.369 -5.677 -8.568 1.00 94.31 116 ASP A N 1
ATOM 906 C CA . ASP A 1 116 ? -5.698 -5.964 -8.032 1.00 94.31 116 ASP A CA 1
ATOM 907 C C . ASP A 1 116 ? -5.701 -7.230 -7.166 1.00 94.31 116 ASP A C 1
ATOM 909 O O . ASP A 1 116 ? -6.270 -7.234 -6.070 1.00 94.31 116 ASP A O 1
ATOM 913 N N . VAL A 1 117 ? -5.007 -8.289 -7.600 1.00 95.75 117 VAL A N 1
ATOM 914 C CA . VAL A 1 117 ? -4.869 -9.530 -6.821 1.00 95.75 117 VAL A CA 1
ATOM 915 C C . VAL A 1 117 ? -4.114 -9.281 -5.516 1.00 95.75 117 VAL A C 1
ATOM 917 O O . VAL A 1 117 ? -4.549 -9.735 -4.455 1.00 95.75 117 VAL A O 1
ATOM 920 N N . PHE A 1 118 ? -3.001 -8.549 -5.561 1.00 95.50 118 PHE A N 1
ATOM 921 C CA . PHE A 1 118 ? -2.200 -8.253 -4.372 1.00 95.50 118 PHE A CA 1
ATOM 922 C C . PHE A 1 118 ? -2.954 -7.362 -3.386 1.00 95.50 118 PHE A C 1
ATOM 924 O O . PHE A 1 118 ? -2.969 -7.660 -2.190 1.00 95.50 118 PHE A O 1
ATOM 931 N N . ALA A 1 119 ? -3.651 -6.333 -3.872 1.00 95.38 119 ALA A N 1
ATOM 932 C CA . ALA A 1 119 ? -4.499 -5.497 -3.033 1.00 95.38 119 ALA A CA 1
ATOM 933 C C . ALA A 1 119 ? -5.621 -6.313 -2.375 1.00 95.38 119 ALA A C 1
ATOM 935 O O . ALA A 1 119 ? -5.818 -6.213 -1.164 1.00 95.38 119 ALA A O 1
ATOM 936 N N . ALA A 1 120 ? -6.312 -7.171 -3.131 1.00 96.50 120 ALA A N 1
ATOM 937 C CA . ALA A 1 120 ? -7.358 -8.036 -2.591 1.00 96.50 120 ALA A CA 1
ATOM 938 C C . ALA A 1 120 ? -6.819 -9.001 -1.522 1.00 96.50 120 ALA A C 1
ATOM 940 O O . ALA A 1 120 ? -7.444 -9.161 -0.472 1.00 96.50 120 ALA A O 1
ATOM 941 N N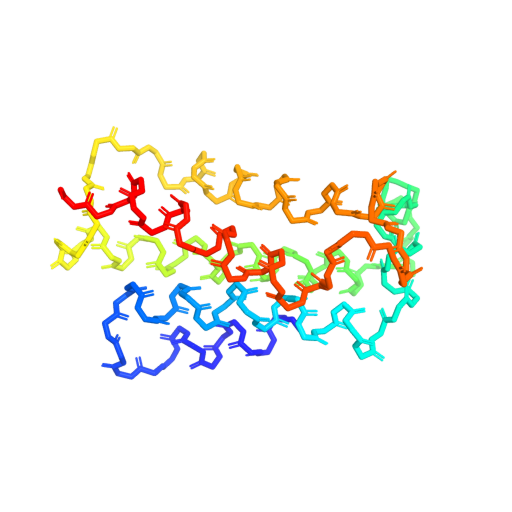 . MET A 1 121 ? -5.653 -9.610 -1.755 1.00 97.38 121 MET A N 1
ATOM 942 C CA . MET A 1 121 ? -5.015 -10.533 -0.814 1.00 97.38 121 MET A CA 1
ATOM 943 C C . MET A 1 121 ? -4.613 -9.834 0.490 1.00 97.38 121 MET A C 1
ATOM 945 O O . MET A 1 121 ? -4.924 -10.331 1.571 1.00 97.38 121 MET A O 1
ATOM 949 N N . VAL A 1 122 ? -3.979 -8.660 0.397 1.00 97.25 122 VAL A N 1
ATOM 950 C CA . VAL A 1 122 ? -3.590 -7.854 1.564 1.00 97.25 122 VAL A CA 1
ATOM 951 C C . VAL A 1 122 ? -4.824 -7.425 2.355 1.00 97.25 122 VAL A C 1
ATOM 953 O O . VAL A 1 122 ? -4.890 -7.659 3.559 1.00 97.25 122 VAL A O 1
ATOM 956 N N . LEU A 1 123 ? -5.832 -6.852 1.694 1.00 97.56 123 LEU A N 1
ATOM 957 C CA . LEU A 1 123 ? -7.046 -6.380 2.364 1.00 97.56 123 LEU A CA 1
ATOM 958 C C . LEU A 1 123 ? -7.825 -7.518 3.022 1.00 97.56 123 LEU A C 1
ATOM 960 O O . LEU A 1 123 ? -8.329 -7.345 4.127 1.00 97.56 123 LEU A O 1
ATOM 964 N N . SER A 1 124 ? -7.895 -8.684 2.378 1.00 97.25 124 SER A N 1
ATOM 965 C CA . SER A 1 124 ? -8.550 -9.865 2.955 1.00 97.25 124 SER A CA 1
ATOM 966 C C . SER A 1 124 ? -7.820 -10.384 4.194 1.00 97.25 124 SER A C 1
ATOM 968 O O . SER A 1 124 ? -8.463 -10.898 5.099 1.00 97.25 124 SER A O 1
ATOM 970 N N . GLY A 1 125 ? -6.492 -10.242 4.255 1.00 96.75 125 GLY A N 1
ATOM 971 C CA . GLY A 1 125 ? -5.706 -10.614 5.433 1.00 96.75 125 GLY A CA 1
ATOM 972 C C . GLY A 1 125 ? -5.791 -9.609 6.586 1.00 96.75 125 GLY A C 1
ATOM 973 O O . GLY A 1 125 ? -5.582 -9.995 7.734 1.00 96.75 125 GLY A O 1
ATOM 974 N N . LEU A 1 126 ? -6.077 -8.335 6.290 1.00 97.25 126 LEU A N 1
ATOM 975 C CA . LEU A 1 126 ? -6.124 -7.253 7.279 1.00 97.25 126 LEU A CA 1
ATOM 976 C C . LEU A 1 126 ? -7.522 -6.954 7.811 1.00 97.25 126 LEU A C 1
ATOM 978 O O . LEU A 1 126 ? -7.633 -6.467 8.933 1.00 97.25 126 LEU A O 1
ATOM 982 N N . ARG A 1 127 ? -8.578 -7.205 7.035 1.00 95.19 127 ARG A N 1
ATOM 983 C CA . ARG A 1 127 ? -9.956 -7.048 7.514 1.00 95.19 127 ARG A CA 1
ATOM 984 C C . ARG A 1 127 ? -10.275 -8.081 8.620 1.00 95.19 127 ARG A C 1
ATOM 986 O O . ARG A 1 127 ? -9.620 -9.126 8.651 1.00 95.19 127 ARG A O 1
ATOM 993 N N . PRO A 1 128 ? -11.217 -7.776 9.534 1.00 87.38 128 PRO A N 1
ATOM 994 C CA . PRO A 1 128 ? -11.629 -8.679 10.612 1.00 87.38 128 PRO A CA 1
ATOM 995 C C . PRO A 1 128 ? -12.177 -10.028 10.134 1.00 87.38 128 PRO A C 1
ATOM 997 O O . PRO A 1 128 ? -12.802 -10.065 9.048 1.00 87.38 128 PRO A O 1
#

Sequence (128 aa):
MTRHCREALESDAPADEKLRRALQAFIEDLITHPEVVLLFSESHYLAAIPQASDIVTNADAYGKTLLAIIEQGIVSGVFRNDLDPRLVMLGILGMHNWIHRWYVPGGRNSLTEIGDVFAAMVLSGLRP

pLDDT: mean 90.0, std 7.95, range [67.31, 98.31]

Secondary structure (DSSP, 8-state):
-HHHHHHHHHSSS-HHHHHHHHHHHHHHHHHH-THHHHHHHTHHHHTT-GGGHHHHHHHHHHHHHHHHHHHHHHHTTSS-SSS-HHHHHHHHHHHHHTHHHH--TTSSS-HHHHHHHHHHHHHHHH--

Foldseek 3Di:
DLVQLVVLLPDPDALLSSLLRLLLVLLVCCVVCVVVLVCLVCVVVLVVDPVSVVVVVSVVSSLVSNLSSLVRCCVVLQFDVPDDSNVLSVVLCVLSSCCSVPDDVVDPDDSNRSSVVSSVVSSVNTGD

InterPro domains:
  IPR036271 Tetracyclin repressor-like, C-terminal domain superfamily [SSF48498] (15-127)
  IPR041490 HTH-type transcriptional repressor KstR2, C-terminal [PF17932] (13-126)

Radius of gyration: 14.74 Å; chains: 1; bounding box: 38×27×39 Å